Protein AF-A0A7C9L7N4-F1 (afdb_monomer)

Mean predicted aligned error: 10.62 Å

Secondary structure (DSSP, 8-state):
-BHHHHHHHHHHHHHHHHHHHHHHTGGGT--SS--B-SS-SS---TT-SS--B---EEEEEEEEEEE----TTTPPP-EEE------SS----------EEEEEEEEE-PPPPHHHHHHHHHHHHHHHHHHHHHHHHHHHHS-------

Structure (mmCIF, N/CA/C/O backbone):
data_AF-A0A7C9L7N4-F1
#
_entry.id   AF-A0A7C9L7N4-F1
#
loop_
_atom_site.group_PDB
_atom_site.id
_atom_site.type_symbol
_atom_site.label_atom_id
_atom_site.label_alt_id
_atom_site.label_comp_id
_atom_site.label_asym_id
_atom_site.label_entity_id
_atom_site.label_seq_id
_atom_site.pdbx_PDB_ins_code
_atom_site.Cartn_x
_atom_site.Cartn_y
_atom_site.Cartn_z
_atom_site.occupancy
_atom_site.B_iso_or_equiv
_atom_site.auth_seq_id
_atom_site.auth_comp_id
_atom_site.auth_asym_id
_atom_site.auth_atom_id
_atom_site.pdbx_PDB_model_num
ATOM 1 N N . MET A 1 1 ? -13.030 8.627 20.938 1.00 80.38 1 MET A N 1
ATOM 2 C CA . MET A 1 1 ? -12.955 8.702 19.469 1.00 80.38 1 MET A CA 1
ATOM 3 C C . MET A 1 1 ? -14.243 8.160 18.872 1.00 80.38 1 MET A C 1
ATOM 5 O O . MET A 1 1 ? -14.766 7.167 19.386 1.00 80.38 1 MET A O 1
ATOM 9 N N . ASP A 1 2 ? -14.787 8.829 17.858 1.00 86.00 2 ASP A N 1
ATOM 10 C CA . ASP A 1 2 ? -15.910 8.281 17.088 1.00 86.00 2 ASP A CA 1
ATOM 11 C C . ASP A 1 2 ? -15.426 7.290 16.009 1.00 86.00 2 ASP A C 1
ATOM 13 O O . ASP A 1 2 ? -14.233 7.171 15.727 1.00 86.00 2 ASP A O 1
ATOM 17 N N . ILE A 1 3 ? -16.348 6.537 15.403 1.00 87.50 3 ILE A N 1
ATOM 18 C CA . ILE A 1 3 ? -15.981 5.541 14.382 1.00 87.50 3 ILE A CA 1
ATOM 19 C C . ILE A 1 3 ? -15.299 6.160 13.151 1.00 87.50 3 ILE A C 1
ATOM 21 O O . ILE A 1 3 ? -14.443 5.534 12.531 1.00 87.50 3 ILE A O 1
ATOM 25 N N . LYS A 1 4 ? -15.659 7.394 12.789 1.00 89.88 4 LYS A N 1
ATOM 26 C CA . LYS A 1 4 ? -15.148 8.071 11.597 1.00 89.88 4 LYS A CA 1
ATOM 27 C C . LYS A 1 4 ? -13.704 8.521 11.805 1.00 89.88 4 LYS A C 1
ATOM 29 O O . LYS A 1 4 ? -12.888 8.346 10.904 1.00 89.88 4 LYS A O 1
ATOM 34 N N . GLU A 1 5 ? -13.409 9.123 12.950 1.00 91.31 5 GLU A N 1
ATOM 35 C CA . GLU A 1 5 ? -12.067 9.544 13.356 1.00 91.31 5 GLU A CA 1
ATOM 36 C C . GLU A 1 5 ? -11.113 8.352 13.343 1.00 91.31 5 GLU A C 1
ATOM 38 O O . GLU A 1 5 ? -10.091 8.404 12.665 1.00 91.31 5 GLU A O 1
ATOM 43 N N . PHE A 1 6 ? -11.519 7.232 13.941 1.00 92.81 6 PHE A N 1
ATOM 44 C CA . PHE A 1 6 ? -10.707 6.017 13.965 1.00 92.81 6 PHE A CA 1
ATOM 45 C C . PHE A 1 6 ? -10.374 5.473 12.584 1.00 92.81 6 PHE A C 1
ATOM 47 O O . PHE A 1 6 ? -9.221 5.160 12.312 1.00 92.81 6 PHE A O 1
ATOM 54 N N . ILE A 1 7 ? -11.368 5.363 11.697 1.00 94.50 7 ILE A N 1
ATOM 55 C CA . ILE A 1 7 ? -11.131 4.861 10.338 1.00 94.50 7 ILE A CA 1
ATOM 56 C C . ILE A 1 7 ? -10.140 5.772 9.608 1.00 94.50 7 ILE A C 1
ATOM 58 O O . ILE A 1 7 ? -9.251 5.281 8.913 1.00 94.50 7 ILE A O 1
ATOM 62 N N . LYS A 1 8 ? -10.277 7.096 9.768 1.00 96.62 8 LYS A N 1
ATOM 63 C CA . LYS A 1 8 ? -9.361 8.063 9.156 1.00 96.62 8 LYS A CA 1
ATOM 64 C C . LYS A 1 8 ? -7.941 7.919 9.693 1.00 96.62 8 LYS A C 1
ATOM 66 O O . LYS A 1 8 ? -7.015 7.913 8.891 1.00 96.62 8 LYS A O 1
ATOM 71 N N . GLU A 1 9 ? -7.779 7.813 11.007 1.00 96.38 9 GLU A N 1
ATOM 72 C CA . GLU A 1 9 ? -6.468 7.661 11.643 1.00 96.38 9 GLU A CA 1
ATOM 73 C 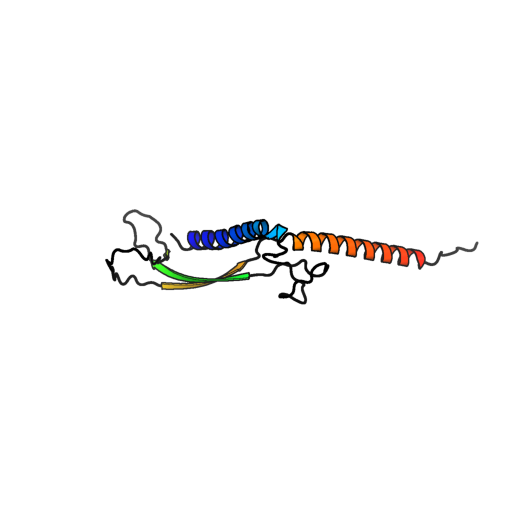C . GLU A 1 9 ? -5.818 6.326 11.276 1.00 96.38 9 GLU A C 1
ATOM 75 O O . GLU A 1 9 ? -4.661 6.307 10.874 1.00 96.38 9 GLU A O 1
ATOM 80 N N . ALA A 1 10 ? -6.566 5.221 11.315 1.00 96.44 10 ALA A N 1
ATOM 81 C CA . ALA A 1 10 ? -6.048 3.896 10.986 1.00 96.44 10 ALA A CA 1
ATOM 82 C C . ALA A 1 10 ? -5.584 3.801 9.524 1.00 96.44 10 ALA A C 1
ATOM 84 O O . ALA A 1 10 ? -4.468 3.362 9.252 1.00 96.44 10 ALA A O 1
ATOM 85 N N . ILE A 1 11 ? -6.420 4.233 8.572 1.00 97.88 11 ILE A N 1
ATOM 86 C CA . ILE A 1 11 ? -6.047 4.219 7.149 1.00 97.88 11 ILE A CA 1
ATOM 87 C C . ILE A 1 11 ? -4.919 5.224 6.876 1.00 97.88 11 ILE A C 1
ATOM 89 O O . ILE A 1 11 ? -4.017 4.917 6.099 1.00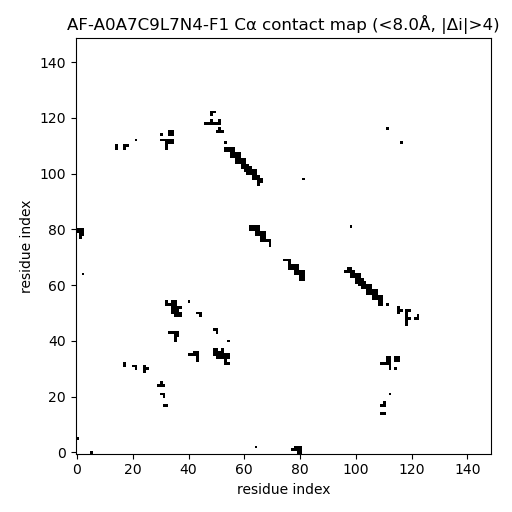 97.88 11 ILE A O 1
ATOM 93 N N . GLY A 1 12 ? -4.951 6.397 7.520 1.00 98.12 12 GLY A N 1
ATOM 94 C CA . GLY A 1 12 ? -3.896 7.407 7.427 1.00 98.12 12 GLY A CA 1
ATOM 95 C C . GLY A 1 12 ? -2.543 6.861 7.872 1.00 98.12 12 GLY A C 1
ATOM 96 O O . GLY A 1 12 ? -1.600 6.888 7.090 1.00 98.12 12 GLY A O 1
ATOM 97 N N . ALA A 1 13 ? -2.483 6.252 9.057 1.00 97.88 13 ALA A N 1
ATOM 98 C CA . ALA A 1 13 ? -1.269 5.646 9.594 1.00 97.88 13 ALA A CA 1
ATOM 99 C C . ALA A 1 13 ? -0.710 4.542 8.681 1.00 97.88 13 ALA A C 1
ATOM 101 O O . ALA A 1 13 ? 0.494 4.483 8.459 1.00 97.88 13 ALA A O 1
ATOM 102 N N . ILE A 1 14 ? -1.566 3.691 8.098 1.00 97.94 14 ILE A N 1
ATOM 103 C CA . ILE A 1 14 ? -1.131 2.667 7.131 1.00 97.94 14 ILE A CA 1
ATOM 104 C C . ILE A 1 14 ? -0.522 3.318 5.880 1.00 97.94 14 ILE A C 1
ATOM 106 O O . ILE A 1 14 ? 0.521 2.876 5.392 1.00 97.94 14 ILE A O 1
ATOM 110 N N . ALA A 1 15 ? -1.167 4.355 5.341 1.00 97.81 15 ALA A N 1
ATOM 111 C CA . ALA A 1 15 ? -0.690 5.048 4.149 1.00 97.81 15 ALA A CA 1
ATOM 112 C C . ALA A 1 15 ? 0.630 5.797 4.402 1.00 97.81 15 ALA A C 1
ATOM 114 O O . ALA A 1 15 ? 1.538 5.711 3.577 1.00 97.81 15 ALA A O 1
ATOM 115 N N . GLU A 1 16 ? 0.747 6.486 5.537 1.00 98.31 16 GLU A N 1
ATOM 116 C CA . GLU A 1 16 ? 1.956 7.199 5.966 1.00 98.31 16 GLU A CA 1
ATOM 117 C C . GLU A 1 16 ? 3.112 6.225 6.195 1.00 98.31 16 GLU A C 1
ATOM 119 O O . GLU A 1 16 ? 4.152 6.362 5.554 1.00 98.31 16 GLU A O 1
ATOM 124 N N . ALA A 1 17 ? 2.892 5.162 6.976 1.00 98.00 17 ALA A N 1
ATOM 125 C CA . ALA A 1 17 ? 3.896 4.125 7.199 1.00 98.00 17 ALA A CA 1
ATOM 126 C C . ALA A 1 17 ? 4.355 3.477 5.884 1.00 98.00 17 ALA A C 1
ATOM 128 O O . ALA A 1 17 ? 5.532 3.180 5.715 1.00 98.00 17 ALA A O 1
ATOM 129 N N . THR A 1 18 ? 3.454 3.294 4.912 1.00 97.81 18 THR A N 1
ATOM 130 C CA . THR A 1 18 ? 3.838 2.784 3.587 1.00 97.81 18 THR A CA 1
ATOM 131 C C . THR A 1 18 ? 4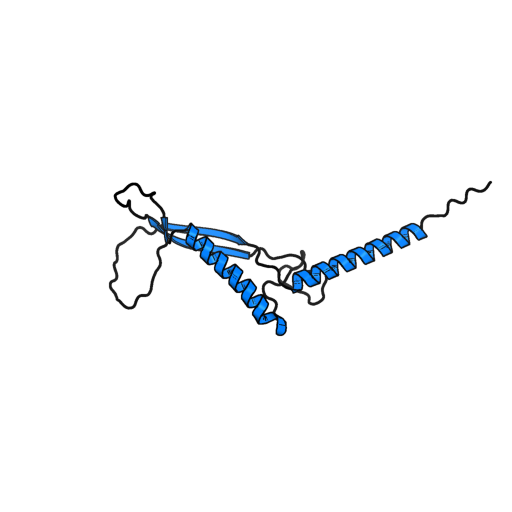.853 3.704 2.902 1.00 97.81 18 THR A C 1
ATOM 133 O O . THR A 1 18 ? 5.827 3.210 2.343 1.00 97.81 18 THR A O 1
ATOM 136 N N . ILE A 1 19 ? 4.644 5.022 2.942 1.00 97.50 19 ILE A N 1
ATOM 137 C CA . ILE A 1 19 ? 5.543 6.014 2.325 1.00 97.50 19 ILE A CA 1
ATOM 138 C C . ILE A 1 19 ? 6.882 6.076 3.069 1.00 97.50 19 ILE A C 1
ATOM 140 O O . ILE A 1 19 ? 7.942 6.124 2.441 1.00 97.50 19 ILE A O 1
ATOM 144 N N . GLU A 1 20 ? 6.842 6.052 4.399 1.00 98.06 20 GLU A N 1
ATOM 145 C CA . GLU A 1 20 ? 8.044 6.065 5.234 1.00 98.06 20 GLU A CA 1
ATOM 146 C C . GLU A 1 20 ? 8.905 4.830 4.971 1.00 98.06 20 GLU A C 1
ATOM 148 O O . GLU A 1 20 ? 10.088 4.966 4.674 1.00 98.06 20 GLU A O 1
ATOM 153 N N . LEU A 1 21 ? 8.298 3.639 4.950 1.00 97.69 21 LEU A N 1
ATOM 154 C CA . LEU A 1 21 ? 9.001 2.396 4.635 1.00 97.69 21 LEU A CA 1
ATOM 155 C C . LEU A 1 21 ? 9.537 2.395 3.197 1.00 97.69 21 LEU A C 1
ATOM 157 O O . LEU A 1 21 ? 10.629 1.894 2.953 1.00 97.69 21 LEU A O 1
ATOM 161 N N . GLN A 1 22 ? 8.799 2.956 2.231 1.00 96.25 22 GLN A N 1
ATOM 162 C CA . GLN A 1 22 ? 9.312 3.112 0.864 1.00 96.25 22 GLN A CA 1
ATOM 163 C C . GLN A 1 22 ? 10.610 3.915 0.855 1.00 96.25 22 GLN A C 1
ATOM 165 O O . GLN A 1 22 ? 11.562 3.470 0.225 1.00 96.25 22 GLN A O 1
ATOM 170 N N . THR A 1 23 ? 10.641 5.030 1.587 1.00 95.75 23 THR A N 1
ATOM 171 C CA . THR A 1 23 ? 11.819 5.899 1.725 1.00 95.75 23 THR A CA 1
ATOM 172 C C . THR A 1 23 ? 12.964 5.198 2.462 1.00 95.75 23 THR A C 1
ATOM 174 O O . THR A 1 23 ? 14.109 5.242 2.023 1.00 95.75 23 THR A O 1
ATOM 177 N N . GLU A 1 24 ? 12.669 4.529 3.579 1.00 96.75 24 GLU A N 1
ATOM 178 C CA . GLU A 1 24 ? 13.668 3.846 4.413 1.00 96.75 24 GLU A CA 1
ATOM 179 C C . GLU A 1 24 ? 14.403 2.742 3.643 1.00 96.75 24 GLU A C 1
ATOM 181 O O . GLU A 1 24 ? 15.606 2.543 3.814 1.00 96.75 24 GLU A O 1
ATOM 186 N N . PHE A 1 25 ? 13.689 2.035 2.768 1.00 95.69 25 PHE A N 1
ATOM 187 C CA . PHE A 1 25 ? 14.218 0.871 2.073 1.00 95.69 25 PHE A CA 1
ATOM 188 C C . PHE A 1 25 ? 14.748 1.139 0.659 1.00 95.69 25 PHE A C 1
ATOM 190 O O . PHE A 1 25 ? 15.217 0.184 0.028 1.00 95.69 25 PHE A O 1
ATOM 197 N N . GLU A 1 26 ? 14.756 2.392 0.182 1.00 89.75 26 GLU A N 1
ATOM 198 C CA . GLU A 1 26 ? 15.185 2.756 -1.183 1.00 89.75 26 GLU A CA 1
ATOM 199 C C . GLU A 1 26 ? 16.553 2.166 -1.562 1.00 89.75 26 GLU A C 1
ATOM 201 O O . GLU A 1 26 ? 16.722 1.641 -2.662 1.00 89.75 26 GLU A O 1
ATOM 206 N N . GLU A 1 27 ? 17.520 2.186 -0.642 1.00 90.69 27 GLU A N 1
ATOM 207 C CA . GLU A 1 27 ? 18.897 1.740 -0.906 1.00 90.69 27 GLU A CA 1
ATOM 208 C C . GLU A 1 27 ? 19.096 0.221 -0.781 1.00 90.69 27 GLU A C 1
ATOM 210 O O . GLU A 1 27 ? 20.093 -0.327 -1.253 1.00 90.69 27 GLU A O 1
ATOM 215 N N . THR A 1 28 ? 18.157 -0.483 -0.148 1.00 92.12 28 THR A N 1
ATOM 216 C CA . THR A 1 28 ? 18.295 -1.921 0.154 1.00 92.12 28 THR A CA 1
ATOM 217 C C . THR A 1 28 ? 17.738 -2.827 -0.942 1.00 92.12 28 THR A C 1
ATOM 219 O O . THR A 1 28 ? 17.886 -4.046 -0.869 1.00 92.12 28 THR A O 1
ATOM 222 N N . GLY A 1 29 ? 17.059 -2.247 -1.937 1.00 86.81 29 GLY A N 1
ATOM 223 C CA . GLY A 1 29 ? 16.338 -2.987 -2.974 1.00 86.81 29 GLY A CA 1
ATOM 224 C C . GLY A 1 29 ? 15.017 -3.607 -2.499 1.00 86.81 29 GLY A C 1
ATOM 225 O O . GLY A 1 29 ? 14.350 -4.287 -3.278 1.00 86.81 29 GLY A O 1
ATOM 226 N N . THR A 1 30 ? 14.602 -3.376 -1.248 1.00 94.75 30 THR A N 1
ATOM 227 C CA . THR A 1 30 ? 13.291 -3.823 -0.756 1.00 94.75 30 THR A CA 1
ATOM 228 C C . THR A 1 30 ? 12.199 -2.893 -1.278 1.00 94.75 30 THR A C 1
ATOM 230 O O . THR A 1 30 ? 12.225 -1.689 -1.047 1.00 94.75 30 THR A O 1
ATOM 233 N N . ILE A 1 31 ? 11.209 -3.455 -1.976 1.00 94.44 31 ILE A N 1
ATOM 234 C CA . ILE A 1 31 ? 10.126 -2.679 -2.589 1.00 94.44 31 ILE A CA 1
ATOM 235 C C . ILE A 1 31 ? 8.847 -2.854 -1.776 1.00 94.44 31 ILE A C 1
ATOM 237 O O . ILE A 1 31 ? 8.229 -3.919 -1.772 1.00 94.44 31 ILE A O 1
ATOM 241 N N . ILE A 1 32 ? 8.415 -1.775 -1.129 1.00 95.88 32 ILE A N 1
ATOM 242 C CA . ILE A 1 32 ? 7.153 -1.715 -0.390 1.00 95.88 32 ILE A CA 1
ATOM 243 C C . ILE A 1 32 ? 6.018 -1.344 -1.347 1.00 95.88 32 ILE A C 1
ATOM 245 O O . ILE A 1 32 ? 6.115 -0.362 -2.082 1.00 95.88 32 ILE A O 1
ATOM 249 N N . ASN A 1 33 ? 4.928 -2.119 -1.328 1.00 94.69 33 ASN A N 1
ATOM 250 C CA . ASN A 1 33 ? 3.839 -2.035 -2.309 1.00 94.69 33 ASN A CA 1
ATOM 251 C C . ASN A 1 33 ? 4.363 -2.089 -3.769 1.00 94.69 33 ASN A C 1
ATOM 253 O O . ASN A 1 33 ? 4.255 -1.108 -4.519 1.00 94.69 33 ASN A O 1
ATOM 257 N N . PRO A 1 34 ? 4.990 -3.210 -4.183 1.00 94.81 34 PRO A N 1
ATOM 258 C CA . PRO A 1 34 ? 5.531 -3.332 -5.531 1.00 94.81 34 PRO A CA 1
ATOM 259 C C . PRO A 1 34 ? 4.396 -3.342 -6.563 1.00 94.81 34 PRO A C 1
ATOM 261 O O . PRO A 1 34 ? 3.307 -3.860 -6.274 1.00 94.81 34 PRO A O 1
ATOM 264 N N . PRO A 1 35 ? 4.629 -2.790 -7.768 1.00 94.94 35 PRO A N 1
ATOM 265 C CA . PRO A 1 35 ? 3.637 -2.820 -8.821 1.00 94.94 35 PRO A CA 1
ATOM 266 C C . PRO A 1 35 ? 3.468 -4.247 -9.335 1.00 94.94 35 PRO A C 1
ATOM 268 O O . PRO A 1 35 ? 4.361 -5.088 -9.243 1.00 94.94 35 PRO A O 1
ATOM 271 N N . VAL A 1 36 ? 2.317 -4.508 -9.933 1.00 94.75 36 VAL A N 1
ATOM 272 C CA . VAL A 1 36 ? 1.928 -5.841 -10.388 1.00 94.75 36 VAL A CA 1
ATOM 273 C C . VAL A 1 36 ? 1.484 -5.803 -11.838 1.00 94.75 36 VAL A C 1
ATOM 275 O O . VAL A 1 36 ? 1.163 -4.739 -12.385 1.00 94.75 36 VAL A O 1
ATOM 278 N N . SER A 1 37 ? 1.459 -6.970 -12.473 1.00 92.81 37 SER A N 1
ATOM 279 C CA . SER A 1 37 ? 0.905 -7.115 -13.813 1.00 92.81 37 SER A CA 1
ATOM 280 C C . SER A 1 37 ? -0.571 -7.518 -13.748 1.00 92.81 37 SER A C 1
ATOM 282 O O . SER A 1 37 ? -1.080 -7.975 -12.725 1.00 92.81 37 SER A O 1
ATOM 284 N N . VAL A 1 38 ? -1.283 -7.381 -14.869 1.00 88.38 38 VAL A N 1
ATOM 285 C CA . VAL A 1 38 ? -2.683 -7.843 -14.967 1.00 88.38 38 VAL A CA 1
ATOM 286 C C . VAL A 1 38 ? -2.786 -9.366 -14.822 1.00 88.38 38 VAL A C 1
ATOM 288 O O . VAL A 1 38 ? -3.812 -9.875 -14.380 1.00 88.38 38 VAL A O 1
ATOM 291 N N . LYS A 1 39 ? -1.742 -10.096 -15.227 1.00 88.25 39 LYS A N 1
ATOM 292 C CA . LYS A 1 39 ? -1.738 -11.564 -15.253 1.00 88.25 39 LYS A CA 1
ATOM 293 C C . LYS A 1 39 ? -1.281 -12.164 -13.930 1.00 88.25 39 LYS A C 1
ATOM 295 O O . LYS A 1 39 ? -1.786 -13.202 -13.526 1.00 88.25 39 LYS A O 1
ATOM 300 N N . GLU A 1 40 ? -0.341 -11.501 -13.274 1.00 87.75 40 GLU A N 1
ATOM 301 C CA . GLU A 1 40 ? 0.347 -11.991 -12.087 1.00 87.75 40 GLU A CA 1
ATOM 302 C C . GLU A 1 40 ? 0.316 -10.882 -11.040 1.00 87.75 40 GLU A C 1
ATOM 304 O O . GLU A 1 40 ? 1.066 -9.907 -11.112 1.00 87.75 40 GLU A O 1
ATOM 309 N N . ARG A 1 41 ? -0.629 -11.014 -10.105 1.00 87.81 41 ARG A N 1
ATOM 310 C CA . ARG A 1 41 ? -0.904 -10.006 -9.073 1.00 87.81 41 ARG A CA 1
ATOM 311 C C . ARG A 1 41 ? 0.004 -10.131 -7.853 1.00 87.81 41 ARG A C 1
ATOM 313 O O . ARG A 1 41 ? 0.090 -9.185 -7.085 1.00 87.81 41 ARG A O 1
ATOM 320 N N . ASP A 1 42 ? 0.684 -11.262 -7.700 1.00 88.81 42 ASP A N 1
ATOM 321 C CA . ASP A 1 42 ? 1.535 -11.554 -6.541 1.00 88.81 42 ASP A CA 1
ATOM 322 C C . ASP A 1 42 ? 3.003 -11.761 -6.916 1.00 88.81 42 ASP A C 1
ATOM 324 O O . ASP A 1 42 ? 3.815 -12.123 -6.069 1.00 88.81 42 ASP A O 1
ATOM 328 N N . LEU A 1 43 ? 3.353 -11.495 -8.177 1.00 88.81 43 LEU A N 1
ATOM 329 C CA . LEU A 1 43 ? 4.720 -11.557 -8.667 1.00 88.81 43 LEU A CA 1
ATOM 330 C C . LEU A 1 43 ? 5.171 -10.183 -9.157 1.00 88.81 43 LEU A C 1
ATOM 332 O O . LEU A 1 43 ? 4.442 -9.479 -9.860 1.00 88.81 43 LEU A O 1
ATOM 336 N N . TYR A 1 44 ? 6.400 -9.830 -8.796 1.00 90.81 44 TYR A N 1
ATOM 337 C CA . TYR A 1 44 ? 7.108 -8.680 -9.333 1.00 90.81 44 TYR A CA 1
ATOM 338 C C . TYR A 1 44 ? 8.328 -9.173 -10.114 1.00 90.81 44 TYR A C 1
ATOM 340 O O . TYR A 1 44 ? 9.176 -9.877 -9.569 1.00 90.81 44 TYR A O 1
ATOM 348 N N . GLU A 1 45 ? 8.393 -8.815 -11.394 1.00 87.56 45 GLU A N 1
ATOM 349 C CA . GLU A 1 45 ? 9.540 -9.075 -12.261 1.00 87.56 45 GLU A CA 1
ATOM 350 C C . GLU A 1 45 ? 10.420 -7.823 -12.294 1.00 87.56 45 GLU A C 1
ATOM 352 O O . GLU A 1 45 ? 10.040 -6.793 -12.859 1.00 87.56 45 GLU A O 1
ATOM 357 N N . GLU A 1 46 ? 11.598 -7.904 -11.679 1.00 83.75 46 GLU A N 1
ATOM 358 C CA . GLU A 1 46 ? 12.569 -6.815 -11.707 1.00 83.75 46 GLU A CA 1
ATOM 359 C C . GLU A 1 46 ? 13.056 -6.555 -13.142 1.00 83.75 46 GLU A C 1
ATOM 361 O O . GLU A 1 46 ? 13.421 -7.474 -13.873 1.00 83.75 46 GLU A O 1
ATOM 366 N N . GLY A 1 47 ? 13.023 -5.290 -13.573 1.00 80.19 47 GLY A N 1
A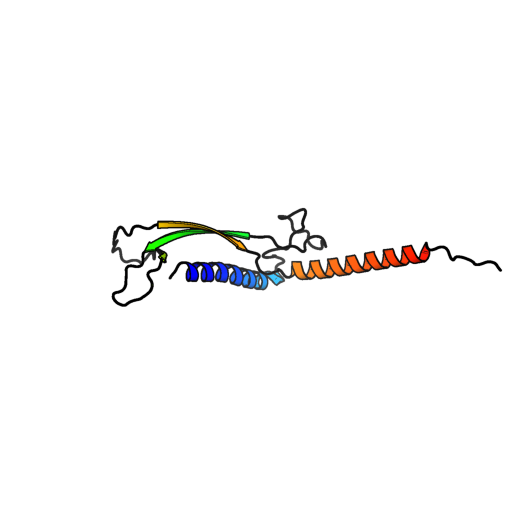TOM 367 C CA . GLY A 1 47 ? 13.348 -4.899 -14.951 1.00 80.19 47 GLY A CA 1
ATOM 368 C C . GLY A 1 47 ? 12.266 -5.241 -15.987 1.00 80.19 47 GLY A C 1
ATOM 369 O O . GLY A 1 47 ? 12.425 -4.919 -17.169 1.00 80.19 47 GLY A O 1
ATOM 370 N N . GLY A 1 48 ? 11.157 -5.855 -15.567 1.00 82.81 48 GLY A N 1
ATOM 371 C CA . GLY A 1 48 ? 10.006 -6.132 -16.416 1.00 82.81 48 GLY A CA 1
ATOM 372 C C . GLY A 1 48 ? 9.193 -4.871 -16.728 1.00 82.81 48 GLY A C 1
ATOM 373 O O . GLY A 1 48 ? 8.987 -4.003 -15.886 1.00 82.81 48 GLY A O 1
ATOM 374 N N . ILE A 1 49 ? 8.647 -4.784 -17.944 1.00 82.12 49 ILE A N 1
ATOM 375 C CA . ILE A 1 49 ? 7.747 -3.684 -18.359 1.00 82.12 49 ILE A CA 1
ATOM 376 C C . ILE A 1 49 ? 6.258 -4.013 -18.144 1.00 82.12 49 ILE A C 1
ATOM 378 O O . ILE A 1 49 ? 5.377 -3.266 -18.553 1.00 82.12 49 ILE A O 1
ATOM 382 N N . GLY A 1 50 ? 5.942 -5.180 -17.579 1.00 85.44 50 GLY A N 1
ATOM 383 C CA . GLY A 1 50 ? 4.558 -5.640 -17.412 1.00 85.44 50 GLY A CA 1
ATOM 384 C C . GLY A 1 50 ? 3.877 -5.130 -16.140 1.00 85.44 50 GLY A C 1
ATOM 385 O O . GLY A 1 50 ? 2.644 -5.070 -16.085 1.00 85.44 50 GLY A O 1
ATOM 386 N N . SER A 1 51 ? 4.667 -4.772 -15.127 1.00 93.50 51 SER A N 1
ATOM 387 C CA . SER A 1 51 ? 4.179 -4.468 -13.783 1.00 93.50 51 SER A CA 1
ATOM 388 C C . SER A 1 51 ? 4.001 -2.967 -13.579 1.00 93.50 51 SER A C 1
ATOM 390 O O . SER A 1 51 ? 4.909 -2.283 -13.118 1.00 93.50 51 SER A O 1
ATOM 392 N N . THR A 1 52 ? 2.826 -2.445 -13.935 1.00 93.44 52 THR A N 1
ATOM 393 C CA . THR A 1 52 ? 2.491 -1.006 -13.844 1.00 93.44 52 THR A CA 1
ATOM 394 C C . THR A 1 52 ? 1.221 -0.713 -13.039 1.00 93.44 52 THR A C 1
ATOM 396 O O . THR A 1 52 ? 0.790 0.444 -12.954 1.00 93.44 52 THR A O 1
ATOM 399 N N . TYR A 1 53 ? 0.576 -1.755 -12.512 1.00 93.62 53 TYR A N 1
ATOM 400 C CA . TYR A 1 53 ? -0.685 -1.671 -11.780 1.00 93.62 53 TYR A CA 1
ATOM 401 C C . TYR A 1 53 ? -0.444 -1.770 -10.279 1.00 93.62 53 TYR A C 1
ATOM 403 O O . TYR A 1 53 ? 0.578 -2.289 -9.840 1.00 93.62 53 TYR A O 1
ATOM 411 N N . ARG A 1 54 ? -1.415 -1.311 -9.492 1.00 93.44 54 ARG A N 1
ATOM 412 C CA . ARG A 1 54 ? -1.411 -1.458 -8.036 1.00 93.44 54 ARG A CA 1
ATOM 413 C C . ARG A 1 54 ? -2.393 -2.531 -7.614 1.00 93.44 54 ARG A C 1
ATOM 415 O O . ARG A 1 54 ? -3.437 -2.716 -8.248 1.00 93.44 54 ARG A O 1
ATOM 422 N N . ARG A 1 55 ? -2.068 -3.216 -6.521 1.00 92.94 55 ARG A N 1
ATOM 423 C CA . ARG A 1 55 ? -3.039 -4.051 -5.822 1.00 92.94 55 ARG A CA 1
ATOM 424 C C . ARG A 1 55 ? -4.065 -3.172 -5.118 1.00 92.94 55 ARG A C 1
ATOM 426 O O . ARG A 1 55 ? -3.783 -2.046 -4.715 1.00 92.94 55 ARG A O 1
ATOM 433 N N . VAL A 1 56 ? -5.272 -3.716 -5.023 1.00 94.38 56 VAL A N 1
ATOM 434 C CA . VAL A 1 56 ? -6.290 -3.201 -4.116 1.00 94.38 56 VAL A CA 1
ATOM 435 C C . VAL A 1 56 ? -6.168 -4.045 -2.862 1.00 94.38 56 VAL A C 1
ATOM 437 O O . VAL A 1 56 ? -6.451 -5.242 -2.914 1.00 94.38 56 VAL A O 1
ATOM 440 N N . GLU A 1 57 ? -5.719 -3.420 -1.786 1.00 94.00 57 GLU A N 1
ATOM 441 C CA . GLU A 1 57 ? -5.650 -4.015 -0.459 1.00 94.00 57 GLU A CA 1
ATOM 442 C C . GLU A 1 57 ? -7.003 -3.841 0.227 1.00 94.00 57 GLU A C 1
ATOM 444 O O . GLU A 1 57 ? -7.629 -2.784 0.132 1.00 94.00 57 GLU A O 1
ATOM 449 N N . 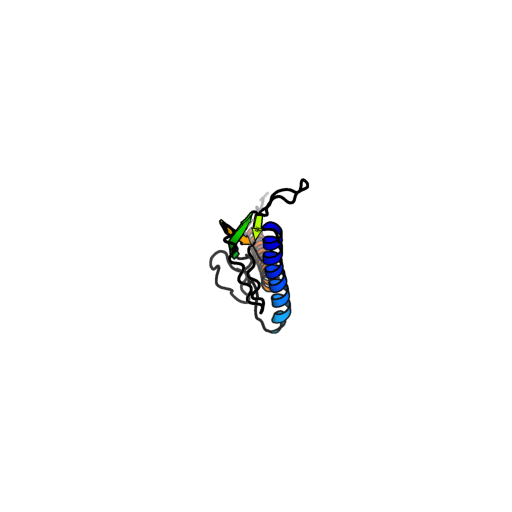VAL A 1 58 ? -7.487 -4.880 0.900 1.00 96.56 58 VAL A N 1
ATOM 450 C CA . VAL A 1 58 ? -8.780 -4.846 1.590 1.00 96.56 58 VAL A CA 1
ATOM 451 C C . VAL A 1 58 ? -8.520 -4.772 3.087 1.00 96.56 58 VAL A C 1
ATOM 453 O O . VAL A 1 58 ? -8.108 -5.754 3.694 1.00 96.56 58 VAL A O 1
ATOM 456 N N . ILE A 1 59 ? -8.759 -3.602 3.685 1.00 97.00 59 ILE A N 1
ATOM 457 C CA . ILE A 1 59 ? -8.627 -3.416 5.133 1.00 97.00 59 ILE A CA 1
ATOM 458 C C . 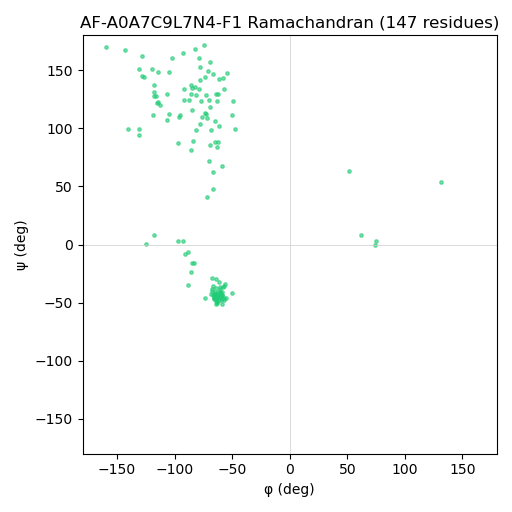ILE A 1 59 ? -9.934 -3.850 5.791 1.00 97.00 59 ILE A C 1
ATOM 460 O O . ILE A 1 59 ? -10.978 -3.237 5.560 1.00 97.00 59 ILE A O 1
ATOM 464 N N . GLU A 1 60 ? -9.877 -4.896 6.609 1.00 97.44 60 GLU A N 1
ATOM 465 C CA . GLU A 1 60 ? -11.020 -5.403 7.367 1.00 97.44 60 GLU A CA 1
ATOM 466 C C . GLU A 1 60 ? -11.082 -4.761 8.756 1.00 97.44 60 GLU A C 1
ATOM 468 O O . GLU A 1 60 ? -10.139 -4.830 9.542 1.00 97.44 60 GLU A O 1
ATOM 473 N N . PHE A 1 61 ? -12.220 -4.146 9.066 1.00 95.50 61 PHE A N 1
ATOM 474 C CA . PHE A 1 61 ? -12.514 -3.560 10.364 1.00 95.50 61 PHE A CA 1
ATOM 475 C C . PHE A 1 61 ? -13.526 -4.426 11.109 1.00 95.50 61 PHE A C 1
ATOM 477 O O . PHE A 1 61 ? -14.599 -4.737 10.591 1.00 95.50 61 PHE A O 1
ATOM 484 N N . ASP A 1 62 ? -13.204 -4.760 12.355 1.00 93.62 62 ASP A N 1
ATOM 485 C CA . ASP A 1 62 ? -14.085 -5.455 13.292 1.00 93.62 62 ASP A CA 1
ATOM 486 C C . ASP A 1 62 ? -14.074 -4.692 14.622 1.00 93.62 62 ASP A C 1
ATOM 488 O O . ASP A 1 62 ? -13.167 -4.841 15.441 1.00 93.62 62 ASP A O 1
ATOM 492 N N . ILE A 1 63 ? -15.045 -3.793 14.791 1.00 89.31 63 ILE A N 1
ATOM 493 C CA . ILE A 1 63 ? -15.018 -2.740 15.810 1.00 89.31 63 ILE A CA 1
ATOM 494 C C . ILE A 1 63 ? -16.157 -2.951 16.807 1.00 89.31 63 ILE A C 1
ATOM 496 O O . ILE A 1 63 ? -17.322 -3.048 16.420 1.00 89.31 63 ILE A O 1
ATOM 500 N N . ALA A 1 64 ? -15.834 -2.966 18.101 1.00 88.00 64 ALA A N 1
ATOM 501 C CA . ALA A 1 64 ? -16.827 -2.857 19.165 1.00 88.00 64 ALA A CA 1
ATOM 502 C C . ALA A 1 64 ? -17.199 -1.382 19.385 1.00 88.00 64 ALA A C 1
ATOM 504 O O . ALA A 1 64 ? -16.323 -0.533 19.562 1.00 88.00 64 ALA A O 1
ATOM 505 N N . VAL A 1 65 ? -18.495 -1.081 19.375 1.00 84.50 65 VAL A N 1
ATOM 506 C CA . VAL A 1 65 ? -19.045 0.263 19.553 1.00 84.50 65 VAL A CA 1
ATOM 507 C C . VAL A 1 65 ? -20.085 0.291 20.664 1.00 84.50 65 VAL A C 1
ATOM 509 O O . VAL A 1 65 ? -20.875 -0.638 20.816 1.00 84.50 65 VAL A O 1
ATOM 512 N N . THR A 1 66 ? -20.120 1.384 21.412 1.00 81.44 66 THR A N 1
ATOM 513 C CA . THR A 1 66 ? -21.138 1.656 22.428 1.00 81.44 66 THR A CA 1
ATOM 514 C C . THR A 1 66 ? -21.892 2.932 22.072 1.00 81.44 66 THR A C 1
ATOM 516 O O . THR A 1 66 ? -21.385 3.819 21.371 1.00 81.44 66 THR A O 1
ATOM 519 N N . ALA A 1 67 ? -23.152 3.015 22.497 1.00 71.81 67 ALA A N 1
ATOM 520 C CA . ALA A 1 67 ? -23.927 4.236 22.345 1.00 71.81 67 ALA A CA 1
ATOM 521 C C . ALA A 1 67 ? -23.363 5.295 23.298 1.00 71.81 67 ALA A C 1
ATOM 523 O O . ALA A 1 67 ? -23.299 5.075 24.507 1.00 71.81 67 ALA A O 1
ATOM 524 N N . SER A 1 68 ? -22.972 6.464 22.786 1.00 63.62 68 SER A N 1
ATOM 525 C CA . SER A 1 68 ? -22.698 7.587 23.678 1.00 63.62 68 SER A CA 1
ATOM 526 C C . SER A 1 68 ? -24.033 8.107 24.206 1.00 63.62 68 SER A C 1
ATOM 528 O O . SER A 1 68 ? -24.821 8.642 23.423 1.00 63.62 68 SER A O 1
ATOM 530 N N . GLY A 1 69 ? -24.297 7.937 25.503 1.00 50.72 69 GLY A N 1
ATOM 531 C CA . GLY A 1 69 ? -25.498 8.476 26.145 1.00 50.72 69 GLY A CA 1
ATOM 532 C C . GLY A 1 69 ? -25.649 9.984 25.919 1.00 50.72 69 GLY A C 1
ATOM 533 O O . GLY A 1 69 ? -24.652 10.700 25.796 1.00 50.72 69 GLY A O 1
ATOM 534 N N . GLU A 1 70 ? -26.900 10.449 25.844 1.00 45.69 70 GLU A N 1
ATOM 535 C CA . GLU A 1 70 ? -27.263 11.864 25.729 1.00 45.69 70 GLU A CA 1
ATOM 536 C C . GLU A 1 70 ? -26.548 12.692 26.804 1.00 45.69 70 GLU A C 1
ATOM 538 O O . GLU A 1 70 ? -26.843 12.596 27.996 1.00 45.69 70 GLU A O 1
ATOM 543 N N . THR A 1 71 ? -25.612 13.547 26.396 1.00 43.69 71 THR A N 1
ATOM 544 C CA . THR A 1 71 ? -25.156 14.630 27.263 1.00 43.69 71 THR A CA 1
ATOM 545 C C . THR A 1 71 ? -26.315 15.612 27.380 1.00 43.69 71 THR A C 1
ATOM 547 O O . THR A 1 71 ? -26.758 16.161 26.370 1.00 43.69 71 THR A O 1
ATOM 550 N N . ALA A 1 72 ? -26.818 15.822 28.597 1.00 41.56 72 ALA A N 1
ATOM 551 C CA . ALA A 1 72 ? -27.809 16.844 28.917 1.00 41.56 72 ALA A CA 1
ATOM 552 C C . ALA A 1 72 ? -27.394 18.195 28.296 1.00 41.56 72 ALA A C 1
ATOM 554 O O . ALA A 1 72 ? -26.506 18.871 28.806 1.00 41.56 72 ALA A O 1
ATOM 555 N N . GLY A 1 73 ? -27.984 18.547 27.148 1.00 44.88 73 GLY A N 1
ATOM 556 C CA . GLY A 1 73 ? -27.591 19.724 26.366 1.00 44.88 73 GLY A CA 1
ATOM 557 C C . GLY A 1 73 ? -27.382 19.471 24.870 1.00 44.88 73 GLY A C 1
ATOM 558 O O . GLY A 1 73 ? -26.331 19.807 24.340 1.00 44.88 73 GLY A O 1
ATOM 559 N N . GLY A 1 74 ? -28.368 18.898 24.170 1.00 45.12 74 GLY A N 1
ATOM 560 C CA . GLY A 1 74 ? -28.557 19.075 22.715 1.00 45.12 74 GLY A CA 1
ATOM 561 C C . GLY A 1 74 ? -27.452 18.593 21.756 1.00 45.12 74 GLY A C 1
ATOM 562 O O . GLY A 1 74 ? -27.528 18.881 20.561 1.00 45.12 74 GLY A O 1
ATOM 563 N N . GLY A 1 75 ? -26.433 17.878 22.234 1.00 47.41 75 GLY A N 1
ATOM 564 C CA . GLY A 1 75 ? -25.379 17.297 21.401 1.00 47.41 75 GLY A CA 1
ATOM 565 C C . GLY A 1 75 ? -25.847 16.009 20.724 1.00 47.41 75 GLY A C 1
ATOM 566 O O . GLY A 1 75 ? -26.449 15.156 21.369 1.00 47.41 75 GLY A O 1
ATOM 567 N N . LYS A 1 76 ? -25.575 15.866 19.419 1.00 55.75 76 LYS A N 1
ATOM 568 C CA . LYS A 1 76 ? -25.942 14.693 18.605 1.00 55.75 76 LYS A CA 1
ATOM 569 C C . LYS A 1 76 ? -25.530 13.386 19.298 1.00 55.75 76 LYS A C 1
ATOM 571 O O . LYS A 1 76 ? -24.347 13.192 19.567 1.00 55.75 76 LYS A O 1
ATOM 576 N N . ALA A 1 77 ? -26.489 12.488 19.519 1.00 60.53 77 ALA A N 1
ATOM 577 C CA . ALA A 1 77 ? -26.206 11.105 19.889 1.00 60.53 77 ALA A CA 1
ATOM 578 C C . ALA A 1 77 ? -25.315 10.455 18.811 1.00 60.53 77 ALA A C 1
ATOM 580 O O . ALA A 1 77 ? -25.572 10.617 17.614 1.00 60.53 77 ALA A O 1
ATOM 581 N N . GLY A 1 78 ? -24.257 9.753 19.221 1.00 67.62 78 GLY A N 1
ATOM 582 C CA . GLY A 1 78 ? -23.282 9.135 18.322 1.00 67.62 78 GLY A CA 1
ATOM 583 C C . GLY A 1 78 ? -22.782 7.779 18.822 1.00 67.62 78 GLY A C 1
ATOM 584 O O . GLY A 1 78 ? -23.014 7.386 19.964 1.00 67.62 78 GLY A O 1
ATOM 585 N N . LEU A 1 79 ? -22.099 7.044 17.943 1.00 73.69 79 LEU A N 1
ATOM 586 C CA . LEU A 1 79 ? -21.427 5.788 18.284 1.00 73.69 79 LEU A CA 1
ATOM 587 C C . LEU A 1 79 ? -19.978 6.075 18.690 1.00 73.69 79 LEU A C 1
ATOM 589 O O . LEU A 1 79 ? -19.275 6.813 17.996 1.00 73.69 79 LEU A O 1
ATOM 593 N N . ARG A 1 80 ? -19.525 5.472 19.792 1.00 77.88 80 ARG A N 1
ATOM 594 C CA . ARG A 1 80 ? -18.131 5.533 20.257 1.00 77.88 80 ARG A CA 1
ATOM 595 C C . ARG A 1 80 ? -17.491 4.160 20.188 1.00 77.88 80 ARG A C 1
ATOM 597 O O . ARG A 1 80 ? -18.173 3.158 20.355 1.00 77.88 80 ARG A O 1
ATOM 604 N N . ILE A 1 81 ? -16.188 4.123 19.937 1.00 73.81 81 ILE A N 1
ATOM 605 C CA . ILE A 1 81 ? -15.423 2.875 19.926 1.00 73.81 81 ILE A CA 1
ATOM 606 C C . ILE A 1 81 ? -15.048 2.500 21.354 1.00 73.81 81 ILE A C 1
ATOM 608 O O . ILE A 1 81 ? -14.585 3.349 22.116 1.00 73.81 81 ILE A O 1
ATOM 612 N N . LEU A 1 82 ? -15.216 1.222 21.688 1.00 71.75 82 LEU A N 1
ATOM 613 C CA . LEU A 1 82 ? -14.768 0.668 22.956 1.00 71.75 82 LEU A CA 1
ATOM 614 C C . LEU A 1 82 ? -13.267 0.354 22.869 1.00 71.75 82 LEU A C 1
ATOM 616 O O . LEU A 1 82 ? -12.866 -0.668 22.313 1.00 71.75 82 LEU A O 1
ATOM 620 N N . SER A 1 83 ? -12.428 1.247 23.392 1.00 63.09 83 SER A N 1
ATOM 621 C CA . SER A 1 83 ? -10.985 1.025 23.511 1.00 63.09 83 SER A CA 1
ATOM 622 C C . SER A 1 83 ? -10.663 0.321 24.827 1.00 63.09 83 SER A C 1
ATOM 624 O O . SER A 1 83 ? -10.994 0.820 25.901 1.00 63.09 83 SER A O 1
ATOM 626 N N . VAL A 1 84 ? -9.976 -0.819 24.754 1.00 57.81 84 VAL A N 1
ATOM 627 C CA . VAL A 1 84 ? -9.363 -1.442 25.931 1.00 57.81 84 VAL A CA 1
ATOM 628 C C . VAL A 1 84 ? -8.008 -0.773 26.144 1.00 57.81 84 VAL A C 1
ATOM 630 O O . VAL A 1 84 ? -6.999 -1.216 25.605 1.00 57.81 84 VAL A O 1
ATOM 633 N N . GLU A 1 85 ? -7.971 0.319 26.904 1.00 52.84 85 GLU A N 1
ATOM 634 C CA . GLU A 1 85 ? -6.706 0.774 27.479 1.00 52.84 85 GLU A CA 1
ATOM 635 C C . GLU A 1 85 ? -6.331 -0.214 28.585 1.00 52.84 85 GLU A C 1
ATOM 637 O O . GLU A 1 85 ? -6.976 -0.281 29.632 1.00 52.84 85 GLU A O 1
ATOM 642 N N . ALA A 1 86 ? -5.303 -1.029 28.343 1.00 44.41 86 ALA A N 1
ATOM 643 C CA . ALA A 1 86 ? -4.682 -1.860 29.366 1.00 44.41 86 ALA A CA 1
ATOM 644 C C . ALA A 1 86 ? -3.915 -0.961 30.359 1.00 44.41 86 ALA A C 1
ATOM 646 O O . ALA A 1 86 ? -2.690 -0.885 30.341 1.00 44.41 86 ALA A O 1
ATOM 647 N N . GLY A 1 87 ? -4.653 -0.221 31.188 1.00 44.28 87 GLY A N 1
ATOM 648 C CA . GLY A 1 87 ? -4.134 0.592 32.281 1.00 44.28 87 GLY A CA 1
ATOM 649 C C . GLY A 1 87 ? -3.933 -0.244 33.544 1.00 44.28 87 GLY A C 1
ATOM 650 O O . GLY A 1 87 ? -4.802 -1.019 33.939 1.00 44.28 87 GLY A O 1
ATOM 651 N N . ILE A 1 88 ? -2.778 -0.061 34.182 1.00 42.84 88 ILE A N 1
ATOM 652 C CA . ILE A 1 88 ? -2.273 -0.730 35.394 1.00 42.84 88 ILE A CA 1
ATOM 653 C C . ILE A 1 88 ? -3.034 -0.271 36.661 1.00 42.84 88 ILE A C 1
ATOM 655 O O . ILE A 1 88 ? -2.459 -0.081 37.722 1.00 42.84 88 ILE A O 1
ATOM 659 N N . ASP A 1 89 ? -4.351 -0.105 36.586 1.00 43.28 89 ASP A N 1
ATOM 660 C CA . ASP A 1 89 ? -5.183 0.119 37.766 1.00 43.28 89 ASP A CA 1
ATOM 661 C C . ASP A 1 89 ? -6.481 -0.663 37.602 1.00 43.28 89 ASP A C 1
ATOM 663 O O . ASP A 1 89 ? -7.401 -0.275 36.885 1.00 43.28 89 ASP A O 1
ATOM 667 N N . GLY A 1 90 ? -6.514 -1.827 38.253 1.00 43.66 90 GLY A N 1
ATOM 668 C CA . GLY A 1 90 ? -7.554 -2.849 38.175 1.00 43.66 90 GLY A CA 1
ATOM 669 C C . GLY A 1 90 ? -8.913 -2.444 38.748 1.00 43.66 90 GLY A C 1
ATOM 670 O O . GLY A 1 90 ? -9.532 -3.222 39.471 1.00 43.66 90 GLY A O 1
ATOM 671 N N . LYS A 1 91 ? -9.437 -1.266 38.404 1.00 39.94 91 LYS A N 1
ATOM 672 C CA . LYS A 1 91 ? -10.869 -0.990 38.509 1.00 39.94 91 LYS A CA 1
ATOM 673 C C . LYS A 1 91 ? -11.544 -1.474 37.240 1.00 39.94 91 LYS A C 1
ATOM 675 O O . LYS A 1 91 ? -11.844 -0.723 36.319 1.00 39.94 91 LYS A O 1
ATOM 680 N N . HIS A 1 92 ? -11.794 -2.778 37.241 1.00 41.72 92 HIS A N 1
ATOM 681 C CA . HIS A 1 92 ? -12.713 -3.432 36.332 1.00 41.72 92 HIS A CA 1
ATOM 682 C C . HIS A 1 92 ? -14.118 -2.874 36.600 1.00 41.72 92 HIS A C 1
ATOM 684 O O . HIS A 1 92 ? -14.898 -3.409 37.385 1.00 41.72 92 HIS A O 1
ATOM 690 N N . SER A 1 93 ? -14.423 -1.736 35.984 1.00 41.78 93 SER A N 1
ATOM 691 C CA . SER A 1 93 ? -15.793 -1.309 35.772 1.00 41.78 93 SER A CA 1
ATOM 692 C C . SER A 1 93 ? -16.376 -2.280 34.752 1.00 41.78 93 SER A C 1
ATOM 694 O O . SER A 1 93 ? -16.341 -2.030 33.551 1.00 41.78 93 SER A O 1
ATOM 696 N N . GLN A 1 94 ? -16.886 -3.418 35.234 1.00 42.09 94 GLN A N 1
ATOM 697 C CA . GLN A 1 94 ? -17.895 -4.192 34.515 1.00 42.09 94 GLN A CA 1
ATOM 698 C C . GLN A 1 94 ? -19.184 -3.371 34.473 1.00 42.09 94 GLN A C 1
ATOM 700 O O . GLN A 1 94 ? -20.214 -3.743 35.028 1.00 42.09 94 GLN A O 1
ATOM 705 N N . GLN A 1 95 ? -19.127 -2.207 33.839 1.00 43.78 95 GLN A N 1
ATOM 706 C CA . GLN A 1 95 ? -20.326 -1.632 33.295 1.00 43.78 95 GLN A CA 1
ATOM 707 C C . GLN A 1 95 ? -20.539 -2.422 32.014 1.00 43.78 95 GLN A C 1
ATOM 709 O O . GLN A 1 95 ? -19.779 -2.299 31.057 1.00 43.78 95 GLN A O 1
ATOM 714 N N . SER A 1 96 ? -21.499 -3.341 32.077 1.00 45.34 96 SER A N 1
ATOM 715 C CA . SER A 1 96 ? -22.084 -4.037 30.937 1.00 45.34 96 SER A CA 1
ATOM 716 C C . SER A 1 96 ? -22.694 -2.996 29.991 1.00 45.34 96 SER A C 1
ATOM 718 O O . SER A 1 96 ? -23.911 -2.872 29.888 1.00 45.34 96 SER A O 1
ATOM 720 N N . GLU A 1 97 ? -21.858 -2.175 29.359 1.00 53.47 97 GLU A N 1
ATOM 721 C CA . GLU A 1 97 ? -22.253 -1.382 28.211 1.00 53.47 97 GLU A CA 1
ATOM 722 C C . GLU A 1 97 ? -22.616 -2.388 27.121 1.00 53.47 97 GLU A C 1
ATOM 724 O O . GLU A 1 97 ? -21.814 -3.267 26.796 1.00 53.47 97 GLU A O 1
ATOM 729 N N . GLU A 1 98 ? -23.842 -2.313 26.598 1.00 58.03 98 GLU A N 1
ATOM 730 C CA . GLU A 1 98 ? -24.242 -3.105 25.438 1.00 58.03 98 GLU A CA 1
ATOM 731 C C . GLU A 1 98 ? -23.376 -2.697 24.240 1.00 58.03 98 GLU A C 1
ATOM 733 O O . GLU A 1 98 ? -23.685 -1.776 23.482 1.00 58.03 98 GLU A O 1
ATOM 738 N N . ALA A 1 99 ? -22.230 -3.361 24.110 1.00 66.94 99 ALA A N 1
ATOM 739 C CA . ALA A 1 99 ? -21.312 -3.176 23.010 1.00 66.94 99 ALA A CA 1
ATOM 740 C C . ALA A 1 99 ? -21.887 -3.879 21.779 1.00 66.94 99 ALA A C 1
ATOM 742 O O . ALA A 1 99 ? -21.928 -5.107 21.691 1.00 66.94 99 ALA A O 1
ATOM 743 N N . SER A 1 100 ? -22.327 -3.083 20.811 1.00 79.12 100 SER A N 1
ATOM 744 C CA . SER A 1 100 ? -22.635 -3.563 19.467 1.00 79.12 100 SER A CA 1
ATOM 745 C C . SER A 1 100 ? -21.335 -3.750 18.686 1.00 79.12 100 SER A C 1
ATOM 747 O O . SER A 1 100 ? -20.340 -3.082 18.952 1.00 79.12 100 SER A O 1
ATOM 749 N N . ARG A 1 101 ? -21.303 -4.653 17.707 1.00 87.06 101 ARG A N 1
ATOM 750 C CA . ARG A 1 101 ? -20.110 -4.896 16.881 1.00 87.06 101 ARG A CA 1
ATOM 751 C C . ARG A 1 101 ? -20.404 -4.565 15.425 1.00 87.06 101 ARG A C 1
ATOM 753 O O . ARG A 1 101 ? -21.407 -5.019 14.881 1.00 87.06 101 ARG A O 1
ATOM 760 N N . VAL A 1 102 ? -19.528 -3.788 14.799 1.00 88.50 102 VAL A N 1
ATOM 761 C CA . VAL A 1 102 ? -19.629 -3.377 13.396 1.00 88.50 102 VAL A CA 1
ATOM 762 C C . VAL A 1 102 ? -18.470 -4.001 12.629 1.00 88.50 102 VAL A C 1
ATOM 764 O O . VAL A 1 102 ? -17.310 -3.783 12.976 1.00 88.50 102 VAL A O 1
ATOM 767 N N . LYS A 1 103 ? -18.791 -4.774 11.587 1.00 94.31 103 LYS A N 1
ATOM 768 C CA . LYS A 1 103 ? -17.811 -5.394 10.688 1.00 94.31 103 LYS A CA 1
ATOM 769 C C . LYS A 1 103 ? -17.997 -4.883 9.270 1.00 94.31 103 LYS A C 1
ATOM 771 O O . LYS A 1 103 ? -19.111 -4.927 8.752 1.00 94.31 103 LYS A O 1
ATOM 776 N N . PHE A 1 104 ? -16.928 -4.406 8.652 1.00 94.62 104 PHE A N 1
ATOM 777 C CA . PHE A 1 104 ? -16.929 -3.942 7.266 1.00 94.62 104 PHE A CA 1
ATOM 778 C C . PHE A 1 104 ? -15.503 -3.930 6.718 1.00 94.62 104 PHE A C 1
ATOM 780 O O . PHE A 1 104 ? -14.538 -4.082 7.461 1.00 94.62 104 PHE A O 1
ATOM 787 N N . SER A 1 105 ? -15.370 -3.730 5.413 1.00 97.62 105 SER A N 1
ATOM 788 C CA . SER A 1 105 ? -14.076 -3.664 4.741 1.00 97.62 105 SER A CA 1
ATOM 789 C C . SER A 1 105 ? -13.961 -2.406 3.894 1.00 97.62 105 SER A C 1
ATOM 791 O O . SER A 1 105 ? -14.940 -1.994 3.266 1.00 97.62 105 SER A O 1
ATOM 793 N N . VAL A 1 106 ? -12.760 -1.838 3.815 1.00 97.44 106 VAL A N 1
ATOM 794 C CA . VAL A 1 106 ? -12.451 -0.697 2.948 1.00 97.44 106 VAL A CA 1
ATOM 795 C C . VAL A 1 106 ? -11.377 -1.115 1.939 1.00 97.44 106 VAL A C 1
ATOM 797 O O . VAL A 1 106 ? -10.239 -1.359 2.343 1.00 97.44 106 VAL A 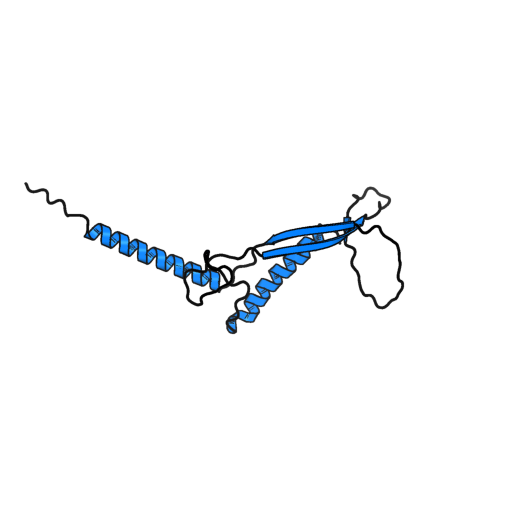O 1
ATOM 800 N N . PRO A 1 107 ? -11.703 -1.218 0.6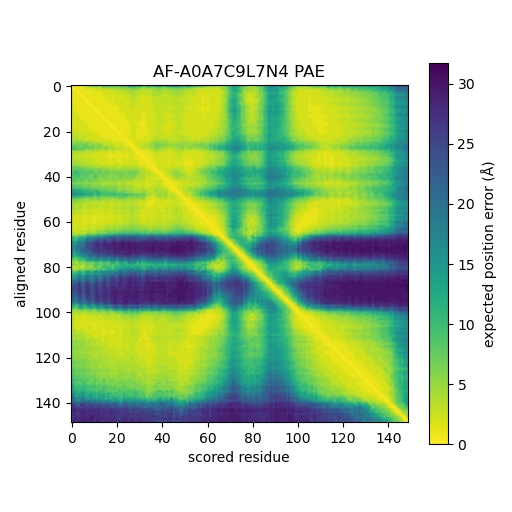35 1.00 97.81 107 PRO A N 1
ATOM 801 C CA . PRO A 1 107 ? -10.697 -1.429 -0.395 1.00 97.81 107 PRO A CA 1
ATOM 802 C C . PRO A 1 107 ? -9.886 -0.145 -0.603 1.00 97.81 107 PRO A C 1
ATOM 804 O O . PRO A 1 107 ? -10.452 0.927 -0.826 1.00 97.81 107 PRO A O 1
ATOM 807 N N . VAL A 1 108 ? -8.563 -0.255 -0.564 1.00 97.19 108 VAL A N 1
ATOM 808 C CA . VAL A 1 108 ? -7.626 0.857 -0.736 1.00 97.19 108 VAL A CA 1
ATOM 809 C C . VAL A 1 108 ? -6.543 0.498 -1.749 1.00 97.19 108 VAL A C 1
ATOM 811 O O . VAL A 1 108 ? -6.173 -0.659 -1.913 1.00 97.19 108 VAL A O 1
ATOM 814 N N . SER A 1 109 ? -6.013 1.503 -2.437 1.00 96.00 109 SER A N 1
ATOM 815 C CA . SER A 1 109 ? -4.763 1.383 -3.186 1.00 96.00 109 SER A CA 1
ATOM 816 C C . SER A 1 109 ? -3.744 2.268 -2.495 1.00 96.00 109 SER A C 1
ATOM 818 O O . SER A 1 109 ? -3.940 3.480 -2.426 1.00 96.00 109 SER A O 1
ATOM 820 N N . LEU A 1 110 ? -2.656 1.673 -2.022 1.00 96.62 110 LEU A N 1
ATOM 821 C CA . LEU A 1 110 ? -1.584 2.409 -1.360 1.00 96.62 110 LEU A CA 1
ATOM 822 C C . LEU A 1 110 ? -0.739 3.206 -2.370 1.00 96.62 110 LEU A C 1
ATOM 824 O O . LEU A 1 110 ? -0.908 3.089 -3.594 1.00 96.62 110 LEU A O 1
ATOM 828 N N . SER A 1 111 ? 0.149 4.048 -1.842 1.00 94.94 111 SER A N 1
ATOM 829 C CA . SER A 1 111 ? 1.046 4.911 -2.615 1.00 94.94 111 SER A CA 1
ATOM 830 C C . SER A 1 111 ? 1.935 4.109 -3.576 1.00 94.94 111 SER A C 1
ATOM 832 O O . SER A 1 111 ? 2.358 3.000 -3.233 1.00 94.94 111 SER A O 1
ATOM 834 N N . PRO A 1 112 ? 2.215 4.639 -4.784 1.00 93.88 112 PRO A N 1
ATOM 835 C CA . PRO A 1 112 ? 3.106 3.973 -5.728 1.00 93.88 112 PRO A CA 1
ATOM 836 C C . PRO A 1 112 ? 4.502 3.819 -5.145 1.00 93.88 112 PRO A C 1
ATOM 838 O O . PRO A 1 112 ? 5.013 4.749 -4.531 1.00 93.88 112 PRO A O 1
ATOM 841 N N . SER A 1 113 ? 5.145 2.694 -5.425 1.00 94.12 113 SER A N 1
ATOM 842 C CA . SER A 1 113 ? 6.587 2.560 -5.231 1.00 94.12 113 SER A CA 1
ATOM 843 C C . SER A 1 113 ? 7.362 3.212 -6.378 1.00 94.12 113 SER A C 1
ATOM 845 O O . SER A 1 113 ? 6.840 3.375 -7.485 1.00 94.12 113 SER A O 1
ATOM 847 N N . GLY A 1 114 ? 8.643 3.520 -6.154 1.00 92.00 114 GLY A N 1
ATOM 848 C CA . GLY A 1 114 ? 9.538 4.003 -7.215 1.00 92.00 114 GLY A CA 1
ATOM 849 C C . GLY A 1 114 ? 9.619 3.043 -8.412 1.00 92.00 114 GLY A C 1
ATOM 850 O O . GLY A 1 114 ? 9.635 3.478 -9.561 1.00 92.00 114 GLY A O 1
ATOM 851 N N . ALA A 1 115 ? 9.539 1.732 -8.160 1.00 92.25 115 ALA A N 1
ATOM 852 C CA . ALA A 1 115 ? 9.476 0.704 -9.199 1.00 92.25 115 ALA A CA 1
ATOM 853 C C . ALA A 1 115 ? 8.291 0.887 -10.166 1.00 92.25 115 ALA A C 1
ATOM 855 O O . ALA A 1 115 ? 8.422 0.647 -11.365 1.00 92.25 115 ALA A O 1
ATOM 856 N N . GLU A 1 116 ? 7.135 1.352 -9.678 1.00 93.00 116 GLU A N 1
ATOM 857 C CA . GLU A 1 116 ? 5.981 1.638 -10.537 1.00 93.00 116 GLU A CA 1
ATOM 858 C C . GLU A 1 116 ? 6.286 2.757 -11.537 1.00 93.00 116 GLU A C 1
ATOM 860 O O . GLU A 1 116 ? 5.925 2.640 -12.711 1.00 93.00 116 GLU A O 1
ATOM 865 N N . ALA A 1 117 ? 6.941 3.830 -11.085 1.00 90.69 117 ALA A N 1
ATOM 866 C CA . ALA A 1 117 ? 7.311 4.955 -11.938 1.00 90.69 117 ALA A CA 1
ATOM 867 C C . ALA A 1 117 ? 8.291 4.507 -13.032 1.00 90.69 117 ALA A C 1
ATOM 869 O O . ALA A 1 117 ? 8.007 4.687 -14.218 1.00 90.69 117 ALA A O 1
ATOM 870 N N . THR A 1 118 ? 9.358 3.805 -12.644 1.00 91.69 118 THR A N 1
ATOM 871 C CA . THR A 1 118 ? 10.343 3.230 -13.572 1.00 91.69 118 THR A CA 1
ATOM 872 C C . THR A 1 118 ? 9.683 2.326 -14.614 1.00 91.69 118 THR A C 1
ATOM 874 O O . THR A 1 118 ? 9.932 2.452 -15.816 1.00 91.69 118 THR A O 1
ATOM 877 N N . ASN A 1 119 ? 8.778 1.441 -14.185 1.00 93.25 119 ASN A N 1
ATOM 878 C CA . ASN A 1 119 ? 8.102 0.517 -15.092 1.00 93.25 119 ASN A CA 1
ATOM 879 C C . ASN A 1 119 ? 7.168 1.241 -16.065 1.00 93.25 119 ASN A C 1
ATOM 881 O O . ASN A 1 119 ? 7.065 0.842 -17.229 1.00 93.25 119 ASN A O 1
ATOM 885 N N . ARG A 1 120 ? 6.495 2.313 -15.631 1.00 91.25 120 ARG A N 1
ATOM 886 C CA . ARG A 1 120 ? 5.649 3.130 -16.513 1.00 91.25 120 ARG A CA 1
ATOM 887 C C . ARG A 1 120 ? 6.464 3.811 -17.599 1.00 91.25 120 ARG A C 1
ATOM 889 O O . ARG A 1 120 ? 6.124 3.661 -18.773 1.00 91.25 120 ARG A O 1
ATOM 896 N N . GLU A 1 121 ? 7.564 4.458 -17.231 1.00 91.81 121 GLU A N 1
ATOM 897 C CA . GLU A 1 121 ? 8.470 5.093 -18.191 1.00 91.81 121 GLU A CA 1
ATOM 898 C C . GLU A 1 121 ? 9.014 4.075 -19.203 1.00 91.81 121 GLU A C 1
ATOM 900 O O . GLU A 1 121 ? 8.960 4.289 -20.419 1.00 91.81 121 GLU A O 1
ATOM 905 N N . ALA A 1 122 ? 9.458 2.908 -18.724 1.00 91.81 122 ALA A N 1
ATOM 906 C CA . ALA A 1 122 ? 9.961 1.838 -19.580 1.00 91.81 122 ALA A CA 1
ATOM 907 C C . ALA A 1 122 ? 8.883 1.297 -20.539 1.00 91.81 122 ALA A C 1
ATOM 909 O O . ALA A 1 122 ? 9.151 1.064 -21.726 1.00 91.81 122 ALA A O 1
ATOM 910 N N . THR A 1 123 ? 7.650 1.139 -20.053 1.00 91.50 123 THR A N 1
ATOM 911 C CA . THR A 1 123 ? 6.500 0.679 -20.845 1.00 91.50 123 THR A CA 1
ATOM 912 C C . THR A 1 123 ? 6.134 1.675 -21.937 1.00 91.50 123 THR A C 1
ATOM 914 O O . THR A 1 123 ? 5.888 1.285 -23.083 1.00 91.50 123 THR A O 1
ATOM 917 N N . GLU A 1 124 ? 6.112 2.964 -21.612 1.00 91.31 124 GLU A N 1
ATOM 918 C CA . GLU A 1 124 ? 5.835 4.038 -22.564 1.00 91.31 124 GLU A CA 1
ATOM 919 C C . GLU A 1 124 ? 6.927 4.124 -23.634 1.00 91.31 124 GLU A C 1
ATOM 921 O O . GLU A 1 124 ? 6.628 4.115 -24.833 1.00 91.31 124 GLU A O 1
ATOM 926 N N . ALA A 1 125 ? 8.198 4.081 -23.228 1.00 91.81 125 ALA A N 1
ATOM 927 C CA . ALA A 1 125 ? 9.330 4.053 -24.147 1.00 91.81 125 ALA A CA 1
ATOM 928 C C . ALA A 1 125 ? 9.301 2.821 -25.067 1.00 91.81 125 ALA A C 1
ATOM 930 O O . ALA A 1 125 ? 9.648 2.906 -26.250 1.00 91.81 125 ALA A O 1
ATOM 931 N N . HIS A 1 126 ? 8.892 1.656 -24.556 1.00 91.56 126 HIS A N 1
ATOM 932 C CA . HIS A 1 126 ? 8.709 0.457 -25.372 1.00 91.56 126 HIS A CA 1
ATOM 933 C C . HIS A 1 126 ? 7.559 0.630 -26.375 1.00 91.56 126 HIS A C 1
ATOM 935 O O . HIS A 1 126 ? 7.728 0.363 -27.568 1.00 91.56 126 HIS A O 1
ATOM 941 N N . ARG A 1 127 ? 6.406 1.134 -25.922 1.00 91.19 127 ARG A N 1
ATOM 942 C CA . ARG A 1 127 ? 5.226 1.370 -26.765 1.00 91.19 127 ARG A CA 1
ATOM 943 C C . ARG A 1 127 ? 5.534 2.326 -27.919 1.00 91.19 127 ARG A C 1
ATOM 945 O O . ARG A 1 127 ? 5.148 2.036 -29.053 1.00 91.19 127 ARG A O 1
ATOM 952 N N . ASN A 1 128 ? 6.262 3.406 -27.648 1.00 94.06 128 ASN A N 1
ATOM 953 C CA . ASN A 1 128 ? 6.667 4.384 -28.659 1.00 94.06 128 ASN A CA 1
ATOM 954 C C . ASN A 1 128 ? 7.626 3.772 -29.688 1.00 94.06 128 ASN A C 1
ATOM 956 O O . ASN A 1 128 ? 7.400 3.876 -30.891 1.00 94.06 128 ASN A O 1
ATOM 960 N N . ARG A 1 129 ? 8.636 3.014 -29.242 1.00 93.62 129 ARG A N 1
ATOM 961 C CA . ARG A 1 129 ? 9.548 2.306 -30.159 1.00 93.62 129 ARG A CA 1
ATOM 962 C C . ARG A 1 129 ? 8.809 1.334 -31.081 1.00 93.62 129 ARG A C 1
ATOM 964 O O . ARG A 1 129 ? 9.080 1.276 -32.282 1.00 93.62 129 ARG A O 1
ATOM 971 N N . VAL A 1 130 ? 7.856 0.575 -30.539 1.00 93.88 130 VAL A N 1
ATOM 972 C CA . VAL A 1 130 ? 7.061 -0.380 -31.324 1.00 93.88 130 VAL A CA 1
ATOM 973 C C . VAL A 1 130 ? 6.145 0.338 -32.318 1.00 93.88 130 VAL A C 1
ATOM 975 O O . VAL A 1 130 ? 6.011 -0.120 -33.457 1.00 93.88 130 VAL A O 1
ATOM 978 N N . SER A 1 131 ? 5.522 1.453 -31.928 1.00 92.88 131 SER A N 1
ATOM 979 C CA . SER A 1 131 ? 4.635 2.216 -32.813 1.00 92.88 131 SER A CA 1
ATOM 980 C C . SER A 1 131 ? 5.404 2.838 -33.984 1.00 92.88 131 SER A C 1
ATOM 982 O O . SER A 1 131 ? 4.984 2.688 -35.134 1.00 92.88 131 SER A O 1
ATOM 984 N N . GLU A 1 132 ? 6.576 3.421 -33.729 1.00 94.00 132 GLU A N 1
ATOM 985 C CA . GLU A 1 132 ? 7.457 3.973 -34.760 1.00 94.00 132 GLU A CA 1
ATOM 986 C C . GLU A 1 132 ? 7.955 2.898 -35.728 1.00 94.00 132 GLU A C 1
ATOM 988 O O . GLU A 1 132 ? 7.908 3.080 -36.947 1.00 94.00 132 GLU A O 1
ATOM 993 N N . ALA A 1 133 ? 8.392 1.747 -35.208 1.00 93.06 133 ALA A N 1
ATOM 994 C CA . ALA A 1 133 ? 8.831 0.631 -36.038 1.00 93.06 133 ALA A CA 1
ATOM 995 C C . ALA A 1 133 ? 7.696 0.122 -36.942 1.00 93.06 133 ALA A C 1
ATOM 997 O O . ALA A 1 133 ? 7.912 -0.149 -38.128 1.00 93.06 133 ALA A O 1
ATOM 998 N N . ARG A 1 134 ? 6.468 0.033 -36.413 1.00 91.88 134 ARG A N 1
ATOM 999 C CA . ARG A 1 134 ? 5.275 -0.336 -37.191 1.00 91.88 134 ARG A CA 1
ATOM 1000 C C . ARG A 1 134 ? 4.938 0.711 -38.253 1.00 91.88 134 ARG A C 1
ATOM 1002 O O . ARG A 1 134 ? 4.644 0.335 -39.3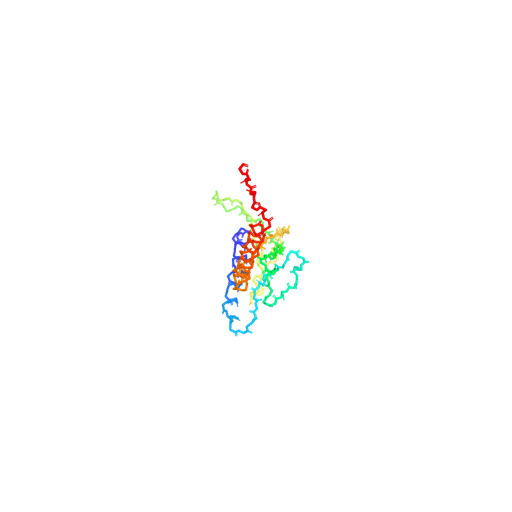87 1.00 91.88 134 ARG A O 1
ATOM 1009 N N . ALA A 1 135 ? 5.019 2.001 -37.929 1.00 91.69 135 ALA A N 1
ATOM 1010 C CA . ALA A 1 135 ? 4.770 3.086 -38.878 1.00 91.69 135 ALA A CA 1
ATOM 1011 C C . ALA A 1 135 ? 5.785 3.081 -40.034 1.00 91.69 135 ALA A C 1
ATOM 1013 O O . ALA A 1 135 ? 5.381 3.132 -41.198 1.00 91.69 135 ALA A O 1
ATOM 1014 N N . LYS A 1 136 ? 7.081 2.920 -39.729 1.00 91.31 136 LYS A N 1
ATOM 1015 C CA . LYS A 1 136 ? 8.155 2.800 -40.732 1.00 91.31 136 LYS A CA 1
ATOM 1016 C C . LYS A 1 136 ? 7.943 1.593 -41.649 1.00 91.31 136 LYS A C 1
ATOM 1018 O O . LYS A 1 136 ? 8.025 1.730 -42.867 1.00 91.31 136 LYS A O 1
ATOM 1023 N N . ARG A 1 137 ? 7.594 0.425 -41.088 1.00 89.19 137 ARG A N 1
ATOM 1024 C CA . ARG A 1 137 ? 7.264 -0.778 -41.879 1.00 89.19 137 ARG A CA 1
ATOM 1025 C C . ARG A 1 137 ? 6.069 -0.547 -42.807 1.00 89.19 137 ARG A C 1
ATOM 1027 O O . ARG A 1 137 ? 6.128 -0.937 -43.968 1.00 89.19 137 ARG A O 1
ATOM 1034 N N . ARG A 1 138 ? 5.018 0.131 -42.330 1.00 86.12 138 ARG A N 1
ATOM 1035 C CA . ARG A 1 138 ? 3.831 0.456 -43.140 1.00 86.12 138 ARG A CA 1
ATOM 1036 C C . ARG A 1 138 ? 4.159 1.406 -44.296 1.00 86.12 138 ARG A C 1
ATOM 1038 O O . ARG A 1 138 ? 3.692 1.185 -45.409 1.00 86.12 138 ARG A O 1
ATOM 1045 N N . GLN A 1 139 ? 4.976 2.432 -44.055 1.00 82.00 139 GLN A N 1
ATOM 1046 C CA . GLN A 1 139 ? 5.420 3.358 -45.105 1.00 82.00 139 GLN A CA 1
ATOM 1047 C C . GLN A 1 139 ? 6.292 2.657 -46.157 1.00 82.00 139 GLN A C 1
ATOM 1049 O O . GLN A 1 139 ? 6.083 2.871 -47.346 1.00 82.00 139 GLN A O 1
ATOM 1054 N N . ALA A 1 140 ? 7.200 1.768 -45.742 1.00 80.62 140 ALA A N 1
ATOM 1055 C CA . ALA A 1 140 ? 8.052 1.003 -46.656 1.00 80.62 140 ALA A CA 1
ATOM 1056 C C . ALA A 1 140 ? 7.278 -0.015 -47.519 1.00 80.62 140 ALA A C 1
ATOM 1058 O O . ALA A 1 140 ? 7.693 -0.316 -48.633 1.00 80.62 140 ALA A O 1
ATOM 1059 N N . GLN A 1 141 ? 6.155 -0.539 -47.018 1.00 75.00 141 GLN A N 1
ATOM 1060 C CA . GLN A 1 141 ? 5.298 -1.489 -47.740 1.00 75.00 141 GLN A CA 1
ATOM 1061 C C . GLN A 1 141 ? 4.216 -0.823 -48.602 1.00 75.00 141 GLN A C 1
ATOM 1063 O O . GLN A 1 141 ? 3.519 -1.520 -49.336 1.00 75.00 141 GLN A O 1
ATOM 1068 N N . THR A 1 142 ? 4.051 0.502 -48.537 1.00 66.62 142 THR A N 1
ATOM 1069 C CA . THR A 1 142 ? 3.089 1.198 -49.400 1.00 66.62 142 THR A CA 1
ATOM 1070 C C . THR A 1 142 ? 3.664 1.245 -50.821 1.00 66.62 142 THR A C 1
ATOM 1072 O O . THR A 1 142 ? 4.689 1.901 -51.025 1.00 66.62 142 THR A O 1
ATOM 1075 N N . PRO A 1 143 ? 3.070 0.563 -51.820 1.00 64.44 143 PRO A N 1
ATOM 1076 C CA . PRO A 1 143 ? 3.620 0.573 -53.167 1.00 64.44 143 PRO A CA 1
ATOM 1077 C C . PRO A 1 143 ? 3.598 2.006 -53.704 1.00 64.44 143 PRO A C 1
ATOM 1079 O O . PRO A 1 143 ? 2.568 2.685 -53.652 1.00 64.44 143 PRO A O 1
ATOM 1082 N N . ARG A 1 144 ? 4.739 2.481 -54.223 1.00 60.91 144 ARG A N 1
ATOM 1083 C CA . ARG A 1 144 ? 4.790 3.731 -54.989 1.00 60.91 144 ARG A CA 1
ATOM 1084 C C . ARG A 1 144 ? 3.896 3.515 -56.202 1.00 60.91 144 ARG A C 1
ATOM 1086 O O . ARG A 1 144 ? 4.288 2.813 -57.127 1.00 60.91 144 ARG A O 1
ATOM 1093 N N . ARG A 1 145 ? 2.679 4.059 -56.166 1.00 58.31 145 ARG A N 1
ATOM 1094 C CA . ARG A 1 145 ? 1.755 4.056 -57.299 1.00 58.31 145 ARG A CA 1
ATOM 1095 C C . ARG A 1 145 ? 2.409 4.900 -58.395 1.00 58.31 145 ARG A C 1
ATOM 1097 O O . ARG A 1 145 ? 2.267 6.118 -58.413 1.00 58.31 145 ARG A O 1
ATOM 1104 N N . SER A 1 146 ? 3.228 4.260 -59.226 1.00 60.00 146 SER A N 1
ATOM 1105 C CA . SER A 1 146 ? 3.815 4.856 -60.415 1.00 60.00 146 SER A CA 1
ATOM 1106 C C . SER A 1 146 ? 2.677 5.081 -61.397 1.00 60.00 146 SER A C 1
ATOM 1108 O O . SER A 1 146 ? 2.212 4.161 -62.063 1.00 60.00 146 SER A O 1
ATOM 1110 N N . TYR A 1 147 ? 2.179 6.314 -61.435 1.00 61.91 147 TYR A N 1
ATOM 1111 C CA . TYR A 1 147 ? 1.399 6.780 -62.570 1.00 61.91 147 TYR A CA 1
ATOM 1112 C C . TYR A 1 147 ? 2.348 6.799 -63.768 1.00 61.91 147 TYR A C 1
ATOM 1114 O O . TYR A 1 147 ? 3.279 7.602 -63.812 1.00 61.91 147 TYR A O 1
ATOM 1122 N N . TRP A 1 148 ? 2.177 5.833 -64.667 1.00 61.00 148 TRP A N 1
ATOM 1123 C CA . TRP A 1 148 ? 2.789 5.877 -65.990 1.00 61.00 148 TRP A CA 1
ATOM 1124 C C . TRP A 1 148 ? 1.973 6.827 -66.886 1.00 61.00 148 TRP A C 1
ATOM 1126 O O . TRP A 1 148 ? 0.751 6.870 -66.711 1.00 61.00 148 TRP A O 1
ATOM 1136 N N . PRO A 1 149 ? 2.640 7.615 -67.751 1.00 64.88 149 PRO A N 1
ATOM 1137 C CA . PRO A 1 149 ? 2.015 8.647 -68.581 1.00 64.88 149 PRO A CA 1
ATOM 1138 C C . PRO A 1 149 ? 1.122 8.080 -69.688 1.00 64.88 149 PRO A C 1
ATOM 1140 O O . PRO A 1 149 ? 1.391 6.947 -70.153 1.00 64.88 149 PRO A O 1
#

Solvent-accessible surface area (backbone atoms only — not comparable to full-atom values): 9118 Å² total; per-residue (Å²): 106,42,62,68,58,50,53,51,51,54,54,45,52,53,51,51,51,48,53,52,50,34,63,74,25,61,87,74,75,55,71,49,65,59,27,15,25,95,90,38,77,88,49,72,64,87,94,42,59,63,27,62,40,76,63,74,47,71,49,77,46,78,44,49,30,32,74,46,74,75,57,94,74,91,55,82,73,50,59,29,54,68,75,85,76,91,60,99,63,92,73,78,73,82,67,83,66,76,63,46,76,51,74,54,70,49,77,42,69,73,72,82,27,72,65,25,55,55,16,42,56,50,35,51,56,48,52,51,54,52,51,52,53,50,50,53,53,53,61,74,67,52,75,82,80,74,82,76,133

Organism: NCBI:txid552061

Foldseek 3Di:
DAPVVVVCVVVVVVQVVLVVVLVVCVVVPDWRQFFAAPVGQPDDDVVDLRGQHGDWDKAKDKFWWAWDDDDPDPDDTGIDTDDPPPDPDPPPPPPVGVTDIDIDIDTDTHDYHPNNVVSPVVNVVVVVVVVVVVVVVVVVPPDPPPPDD

Nearest PDB structures (foldseek):
  7y22-assembly1_Y  TM=2.012E-01  e=2.183E+00  Klebsiella phage Kp7

Radius of gyration: 27.76 Å; Cα contacts (8 Å, |Δi|>4): 166; chains: 1; bounding box: 48×32×107 Å

Sequence (149 aa):
MDIKEFIKEAIGAIAEATIELQTEFEETGTIINPPVSVKERDLYEEGGIGSTYRRVEVIEFDIAVTASGETAGGGKAGLRILSVEAGIDGKHSQQSEEASRVKFSVPVSLSPSGAEATNREATEAHRNRVSEARAKRRQAQTPRRSYWP

pLDDT: mean 81.84, std 17.97, range [39.94, 98.31]